Protein AF-A0A932DBY6-F1 (afdb_monomer_lite)

Radius of gyration: 24.96 Å; chains: 1; bounding box: 79×34×52 Å

Secondary structure (DSSP, 8-state):
--SHHHHHHHHHHHHHHHHHHHHTTSS----------EEEEEETTS-EEEEETT---SS-TTT--S-EEEEEEEEPPSS-SSTTSPPP---EEEEE--SS---B-TTT-PBP-EEEPPPHHHHHHTTPEE--HHHHS--

Sequence (139 aa):
MRSKFDFLRLRAVLVVLCGALLAAWLSGCGGGGEKSDANGYLCRNLHKFYTDRSVFADKCPQCGNQDVTYVVGYVCPKKPINPQEPPGCGHVTIGLKSGKLGGLCEKCQRLLTRTEWPTPEALKAWGAVKATKEQVTAK

Structure (mmCIF, N/CA/C/O backbone):
data_AF-A0A932DBY6-F1
#
_entry.id   AF-A0A932DBY6-F1
#
loop_
_atom_site.group_PDB
_atom_site.id
_atom_site.type_symbol
_atom_site.label_atom_id
_atom_site.label_alt_id
_atom_site.label_comp_id
_atom_site.label_asym_id
_atom_site.label_entity_id
_atom_site.label_seq_id
_atom_site.pdbx_PDB_ins_code
_atom_site.Cartn_x
_atom_site.Cartn_y
_atom_site.Cartn_z
_atom_site.occupancy
_atom_site.B_iso_or_equiv
_atom_site.auth_seq_id
_atom_site.auth_comp_id
_atom_site.auth_asym_id
_atom_site.auth_atom_id
_atom_site.pdbx_PDB_model_num
ATOM 1 N N . MET A 1 1 ? 63.323 -24.023 -33.428 1.00 50.66 1 MET A N 1
ATOM 2 C CA . MET A 1 1 ? 62.398 -24.506 -32.373 1.00 50.66 1 MET A CA 1
ATOM 3 C C . MET A 1 1 ? 61.536 -23.353 -31.832 1.00 50.66 1 MET A C 1
ATOM 5 O O . MET A 1 1 ? 61.734 -22.929 -30.704 1.00 50.66 1 MET A O 1
ATOM 9 N N . ARG A 1 2 ? 60.606 -22.798 -32.628 1.00 52.00 2 ARG A N 1
ATOM 10 C CA . ARG A 1 2 ? 59.758 -21.649 -32.215 1.00 52.00 2 ARG A CA 1
ATOM 11 C C . ARG A 1 2 ? 58.243 -21.887 -32.322 1.00 52.00 2 ARG A C 1
ATOM 13 O O . ARG A 1 2 ? 57.484 -21.122 -31.764 1.00 52.00 2 ARG A O 1
ATOM 20 N N . SER A 1 3 ? 57.798 -22.986 -32.937 1.00 53.31 3 SER A N 1
ATOM 21 C CA . SER A 1 3 ? 56.380 -23.171 -33.298 1.00 53.31 3 SER A CA 1
ATOM 22 C C . SER A 1 3 ? 55.484 -23.809 -32.220 1.00 53.31 3 SER A C 1
ATOM 24 O O . SER A 1 3 ? 54.268 -23.830 -32.384 1.00 53.31 3 SER A O 1
ATOM 26 N N . LYS A 1 4 ? 56.044 -24.372 -31.138 1.00 46.97 4 LYS A N 1
ATOM 27 C CA . LYS A 1 4 ? 55.258 -25.103 -30.118 1.00 46.97 4 LYS A CA 1
ATOM 28 C C . LYS A 1 4 ? 54.692 -24.204 -29.009 1.00 46.97 4 LYS A C 1
ATOM 30 O O . LYS A 1 4 ? 53.706 -24.578 -28.382 1.00 46.97 4 LYS A O 1
ATOM 35 N N . PHE A 1 5 ? 55.280 -23.027 -28.782 1.00 47.19 5 PHE A N 1
ATOM 36 C CA . PHE A 1 5 ? 54.857 -22.112 -27.713 1.00 47.19 5 PHE A CA 1
ATOM 37 C C . PHE A 1 5 ? 53.614 -21.284 -28.077 1.00 47.19 5 PHE A C 1
ATOM 39 O O . PHE A 1 5 ? 52.809 -20.985 -27.196 1.00 47.19 5 PHE A O 1
ATOM 46 N N . ASP A 1 6 ? 53.400 -20.989 -29.362 1.00 49.44 6 ASP A N 1
ATOM 47 C CA . ASP A 1 6 ? 52.245 -20.200 -29.812 1.00 49.44 6 ASP A CA 1
ATOM 48 C C . ASP A 1 6 ? 50.932 -21.000 -29.791 1.00 49.44 6 ASP A C 1
ATOM 50 O O . ASP A 1 6 ? 49.883 -20.472 -29.425 1.00 49.44 6 ASP A O 1
ATOM 54 N N . PHE A 1 7 ? 50.990 -22.311 -30.058 1.00 48.31 7 PHE A N 1
ATOM 55 C CA . PHE A 1 7 ? 49.814 -23.191 -30.000 1.00 48.31 7 PHE A CA 1
ATOM 56 C C . PHE A 1 7 ? 49.269 -23.394 -28.577 1.00 48.31 7 PHE A C 1
ATOM 58 O O . PHE A 1 7 ? 48.056 -23.534 -28.404 1.00 48.31 7 PHE A O 1
ATOM 65 N N . LEU A 1 8 ? 50.131 -23.388 -27.551 1.00 50.06 8 LEU A N 1
ATOM 66 C CA . LEU A 1 8 ? 49.680 -23.460 -26.155 1.00 50.06 8 LEU A CA 1
ATOM 67 C C . LEU A 1 8 ? 49.013 -22.157 -25.703 1.00 50.06 8 LEU A C 1
ATOM 69 O O . LEU A 1 8 ? 48.005 -22.201 -24.999 1.00 50.06 8 LEU A O 1
ATOM 73 N N . ARG A 1 9 ? 49.534 -21.003 -26.139 1.00 51.28 9 ARG A N 1
ATOM 74 C CA . ARG A 1 9 ? 48.961 -19.690 -25.808 1.00 51.28 9 ARG A CA 1
ATOM 75 C C . ARG A 1 9 ? 47.590 -19.489 -26.454 1.00 51.28 9 ARG A C 1
ATOM 77 O O . ARG A 1 9 ? 46.679 -19.015 -25.783 1.00 51.28 9 ARG A O 1
ATOM 84 N N . LEU A 1 10 ? 47.403 -19.936 -27.698 1.00 47.25 10 LEU A N 1
ATOM 85 C CA . LEU A 1 10 ? 46.121 -19.823 -28.404 1.00 47.25 10 LEU A CA 1
ATOM 86 C C . LEU A 1 10 ? 45.018 -20.702 -27.782 1.00 47.25 10 LEU A C 1
ATOM 88 O O . LEU A 1 10 ? 43.870 -20.277 -27.674 1.00 47.25 10 LEU A O 1
ATOM 92 N N . ARG A 1 11 ? 45.370 -21.909 -27.312 1.00 50.03 11 ARG A N 1
ATOM 93 C CA . ARG A 1 11 ? 44.438 -22.816 -26.616 1.00 50.03 11 ARG A CA 1
ATOM 94 C C . ARG A 1 11 ? 44.066 -22.317 -25.220 1.00 50.03 11 ARG A C 1
ATOM 96 O O . ARG A 1 11 ? 42.907 -22.424 -24.836 1.00 50.03 11 ARG A O 1
ATOM 103 N N . ALA A 1 12 ? 45.018 -21.737 -24.489 1.00 52.56 12 ALA A N 1
ATOM 104 C CA . ALA A 1 12 ? 44.759 -21.163 -23.171 1.00 52.56 12 ALA A CA 1
ATOM 105 C C . ALA A 1 12 ? 43.804 -19.957 -23.246 1.00 52.56 12 ALA A C 1
ATOM 107 O O . ALA A 1 12 ? 42.874 -19.862 -22.449 1.00 52.56 12 ALA A O 1
ATOM 108 N N . VAL A 1 13 ? 43.972 -19.080 -24.244 1.00 55.31 13 VAL A N 1
ATOM 109 C CA . VAL A 1 13 ? 43.097 -17.909 -24.441 1.00 55.31 13 VAL A CA 1
ATOM 110 C C . VAL A 1 13 ? 41.663 -18.323 -24.796 1.00 55.31 13 VAL A C 1
ATOM 112 O O . VAL A 1 13 ? 40.715 -17.745 -24.266 1.00 55.31 13 VAL A O 1
ATOM 115 N N . LEU A 1 14 ? 41.483 -19.363 -25.620 1.00 53.16 14 LEU A N 1
ATOM 116 C CA . LEU A 1 14 ? 40.151 -19.843 -26.012 1.00 53.16 14 LEU A CA 1
ATOM 117 C C . LEU A 1 14 ? 39.369 -20.467 -24.839 1.00 53.16 14 LEU A C 1
ATOM 119 O O . LEU A 1 14 ? 38.158 -20.277 -24.727 1.00 53.16 14 LEU A O 1
ATOM 123 N N . VAL A 1 15 ? 40.064 -21.184 -23.947 1.00 56.88 15 VAL A N 1
ATOM 124 C CA . VAL A 1 15 ? 39.465 -21.817 -22.757 1.00 56.88 15 VAL A CA 1
ATOM 125 C C . VAL A 1 15 ? 39.056 -20.767 -21.717 1.00 56.88 15 VAL A C 1
ATOM 127 O O . VAL A 1 15 ? 37.978 -20.875 -21.135 1.00 56.88 15 VAL A O 1
ATOM 130 N N . VAL A 1 16 ? 39.858 -19.712 -21.533 1.00 56.94 16 VAL A N 1
ATOM 131 C CA . VAL A 1 16 ? 39.530 -18.603 -20.617 1.00 56.94 16 VAL A CA 1
ATOM 132 C C . VAL A 1 16 ? 38.325 -17.792 -21.120 1.00 56.94 16 VAL A C 1
ATOM 134 O O . VAL A 1 16 ? 37.444 -17.456 -20.330 1.00 56.94 16 VAL A O 1
ATOM 137 N N . LEU A 1 17 ? 38.223 -17.544 -22.432 1.00 52.78 17 LEU A N 1
ATOM 138 C CA . LEU A 1 17 ? 37.077 -16.848 -23.039 1.00 52.78 17 LEU A CA 1
ATOM 139 C C . LEU A 1 17 ? 35.767 -17.651 -22.948 1.00 52.78 17 LEU A C 1
ATOM 141 O O . LEU A 1 17 ? 34.719 -17.073 -22.663 1.00 52.78 17 LEU A O 1
ATOM 145 N N . CYS A 1 18 ? 35.813 -18.976 -23.119 1.00 51.88 18 CYS A N 1
ATOM 146 C CA . CYS A 1 18 ? 34.623 -19.824 -22.971 1.00 51.88 18 CYS A CA 1
ATOM 147 C C . CYS A 1 18 ? 34.161 -19.952 -21.507 1.00 51.88 18 CYS A C 1
ATOM 149 O O . CYS A 1 18 ? 32.959 -19.985 -21.247 1.00 51.88 18 CYS A O 1
ATOM 151 N N . GLY A 1 19 ? 35.091 -19.973 -20.543 1.00 52.41 19 GLY A N 1
ATOM 152 C CA . GLY A 1 19 ? 34.760 -20.006 -19.113 1.00 52.41 19 GLY A CA 1
ATOM 153 C C . GLY A 1 19 ? 34.054 -18.736 -18.620 1.00 52.41 19 GLY A C 1
ATOM 154 O O . GLY A 1 19 ? 33.114 -18.818 -17.831 1.00 52.41 19 GLY A O 1
ATOM 155 N N . ALA A 1 20 ? 34.443 -17.565 -19.134 1.00 54.38 20 ALA A N 1
ATOM 156 C CA . ALA A 1 20 ? 33.825 -16.289 -18.766 1.00 54.38 20 ALA A CA 1
ATOM 157 C C . ALA A 1 20 ? 32.384 -16.139 -19.294 1.00 54.38 20 ALA A C 1
ATOM 159 O O . ALA A 1 20 ? 31.536 -15.553 -18.621 1.00 54.38 20 ALA A O 1
ATOM 160 N N . LEU A 1 21 ? 32.079 -16.709 -20.467 1.00 52.06 21 LEU A N 1
ATOM 161 C CA . LEU A 1 21 ? 30.736 -16.665 -21.059 1.00 52.06 21 LEU A CA 1
ATOM 162 C C . LEU A 1 21 ? 29.727 -17.567 -20.327 1.00 52.06 21 LEU A C 1
ATOM 164 O O . LEU A 1 21 ? 28.555 -17.209 -20.229 1.00 52.06 21 LEU A O 1
ATOM 168 N N . LEU A 1 22 ? 30.172 -18.692 -19.755 1.00 52.00 22 LEU A N 1
ATOM 169 C CA . LEU A 1 22 ? 29.318 -19.595 -18.969 1.00 52.00 22 LEU A CA 1
ATOM 170 C C . LEU A 1 22 ? 29.001 -19.051 -17.566 1.00 52.00 22 LEU A C 1
ATOM 172 O O . LEU A 1 22 ? 27.900 -19.264 -17.060 1.00 52.00 22 LEU A O 1
ATOM 176 N N . ALA A 1 23 ? 29.914 -18.291 -16.953 1.00 53.44 23 ALA A N 1
ATOM 177 C CA . ALA A 1 23 ? 29.688 -17.679 -15.640 1.00 53.44 23 ALA A CA 1
ATOM 178 C C . ALA A 1 23 ? 28.651 -16.536 -15.669 1.00 53.44 23 ALA A C 1
ATOM 180 O O . ALA A 1 23 ? 28.016 -16.257 -14.654 1.00 53.44 23 ALA A O 1
ATOM 181 N N . ALA A 1 24 ? 28.438 -15.905 -16.829 1.00 53.06 24 ALA A N 1
ATOM 182 C CA . ALA A 1 24 ? 27.460 -14.829 -17.001 1.00 53.06 24 ALA A CA 1
ATOM 183 C C . ALA A 1 24 ? 26.001 -15.323 -17.113 1.00 53.06 24 ALA A C 1
ATOM 185 O O . ALA A 1 24 ? 25.076 -14.527 -16.966 1.00 53.06 24 ALA A O 1
ATOM 186 N N . TRP A 1 25 ? 25.776 -16.620 -17.356 1.00 51.16 25 TRP A N 1
ATOM 187 C CA . TRP A 1 25 ? 24.430 -17.194 -17.508 1.00 51.16 25 TRP A CA 1
ATOM 188 C C . TRP A 1 25 ? 23.795 -17.668 -16.192 1.00 51.16 25 TRP A C 1
ATOM 190 O O . TRP A 1 25 ? 22.589 -17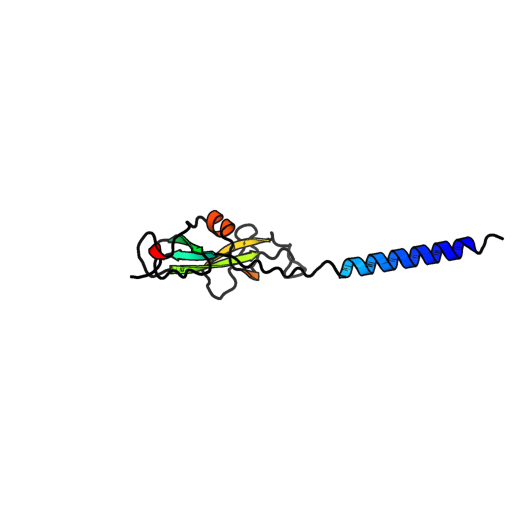.896 -16.148 1.00 51.16 25 TRP A O 1
ATOM 200 N N . LEU A 1 26 ? 24.570 -17.791 -15.108 1.00 51.59 26 LEU A N 1
ATOM 201 C CA . LEU A 1 26 ? 24.076 -18.302 -13.820 1.00 51.59 26 LEU A CA 1
ATOM 202 C C . LEU A 1 26 ? 23.678 -17.202 -12.820 1.00 51.59 26 LEU A C 1
ATOM 204 O O . LEU A 1 26 ? 23.057 -17.487 -11.799 1.00 51.59 26 LEU A O 1
ATOM 208 N N . SER A 1 27 ? 23.971 -15.936 -13.111 1.00 51.41 27 SER A N 1
ATOM 209 C CA . SER A 1 27 ? 23.716 -14.791 -12.226 1.00 51.41 27 SER A CA 1
ATOM 210 C C . SER A 1 27 ? 22.466 -14.023 -12.661 1.00 51.41 27 SER A C 1
ATOM 212 O O . SER A 1 27 ? 22.530 -12.856 -13.041 1.00 51.41 27 SER A O 1
ATOM 214 N N . GLY A 1 28 ? 21.293 -14.664 -12.649 1.00 53.72 28 GLY A N 1
ATOM 215 C CA . GLY A 1 28 ? 20.120 -13.970 -13.184 1.00 53.72 28 GLY A CA 1
ATOM 216 C C . GLY A 1 28 ? 18.749 -14.592 -12.999 1.00 53.72 28 GLY A C 1
ATOM 217 O O . GLY A 1 28 ? 17.939 -14.476 -13.908 1.00 53.72 28 GLY A O 1
ATOM 218 N N . CYS A 1 29 ? 18.431 -15.196 -11.853 1.00 53.69 29 CYS A N 1
ATOM 219 C CA . CYS A 1 29 ? 17.023 -15.398 -11.491 1.00 53.69 29 CYS A CA 1
ATOM 220 C C . CYS A 1 29 ? 16.816 -15.359 -9.973 1.00 53.69 29 CYS A C 1
ATOM 222 O O . CYS A 1 29 ? 16.378 -16.322 -9.351 1.00 53.69 29 CYS A O 1
ATOM 224 N N . GLY A 1 30 ? 17.133 -14.217 -9.360 1.00 46.16 30 GLY A N 1
ATOM 225 C CA . GLY A 1 30 ? 16.684 -13.895 -8.007 1.00 46.16 30 GLY A CA 1
ATOM 226 C C . GLY A 1 30 ? 15.197 -13.556 -8.024 1.00 46.16 30 GLY A C 1
ATOM 227 O O . GLY A 1 30 ? 14.827 -12.387 -7.976 1.00 46.16 30 GLY A O 1
ATOM 228 N N . GLY A 1 31 ? 14.343 -14.575 -8.133 1.00 43.75 31 GLY A N 1
ATOM 229 C CA . GLY A 1 31 ? 12.905 -14.481 -7.878 1.00 43.75 31 GLY A CA 1
ATOM 230 C C . GLY A 1 31 ? 12.636 -14.282 -6.387 1.00 43.75 31 GLY A C 1
ATOM 231 O O . GLY A 1 31 ? 12.011 -15.119 -5.748 1.00 43.75 31 GLY A O 1
ATOM 232 N N . GLY A 1 32 ? 13.165 -13.204 -5.811 1.00 43.81 32 GLY A N 1
ATOM 233 C CA . GLY A 1 32 ? 12.888 -12.799 -4.443 1.00 43.81 32 GLY A CA 1
ATOM 234 C C . GLY A 1 32 ? 11.604 -11.992 -4.426 1.00 43.81 32 GLY A C 1
ATOM 235 O O . GLY A 1 32 ? 11.645 -10.768 -4.478 1.00 43.81 32 GLY A O 1
ATOM 236 N N . GLY A 1 33 ? 10.456 -12.668 -4.403 1.00 49.84 33 GLY A N 1
ATOM 237 C CA . GLY A 1 33 ? 9.237 -12.027 -3.929 1.00 49.84 33 GLY A CA 1
ATOM 238 C C . GLY A 1 33 ? 9.446 -11.722 -2.453 1.00 49.84 33 GLY A C 1
ATOM 239 O O . GLY A 1 33 ? 9.280 -12.618 -1.627 1.00 49.84 33 GLY A O 1
ATOM 240 N N . GLU A 1 34 ? 9.885 -10.504 -2.130 1.00 55.91 34 GLU A N 1
ATOM 241 C CA . GLU A 1 34 ? 9.933 -10.038 -0.748 1.00 55.91 34 GLU A CA 1
ATOM 242 C C . GLU A 1 34 ? 8.550 -10.275 -0.137 1.00 55.91 34 GLU A C 1
ATOM 244 O O . GLU A 1 34 ? 7.524 -9.781 -0.618 1.00 55.91 34 GLU A O 1
ATOM 249 N N . LYS A 1 35 ? 8.508 -11.136 0.881 1.00 64.50 35 LYS A N 1
ATOM 250 C CA . LYS A 1 35 ? 7.295 -11.374 1.652 1.00 64.50 35 LYS A CA 1
ATOM 251 C C . LYS A 1 35 ? 7.057 -10.090 2.432 1.00 64.50 35 LYS A C 1
ATOM 253 O O . LYS A 1 35 ? 7.746 -9.840 3.408 1.00 64.50 35 LYS A O 1
ATOM 258 N N . SER A 1 36 ? 6.148 -9.242 1.962 1.00 77.38 36 SER A N 1
ATOM 259 C CA . SER A 1 36 ? 5.784 -8.060 2.740 1.00 77.38 36 SER A CA 1
ATOM 260 C C . SER A 1 36 ? 5.106 -8.485 4.042 1.00 77.38 36 SER A C 1
ATOM 262 O O . SER A 1 36 ? 4.114 -9.225 4.030 1.00 77.38 36 SER A O 1
ATOM 264 N N . ASP A 1 37 ? 5.624 -7.950 5.145 1.00 88.75 37 ASP A N 1
ATOM 265 C CA . ASP A 1 37 ? 5.146 -8.176 6.507 1.00 88.75 37 ASP A CA 1
ATOM 266 C C . ASP A 1 37 ? 3.968 -7.268 6.899 1.00 88.75 37 ASP A C 1
ATOM 268 O O . ASP A 1 37 ? 3.590 -7.216 8.070 1.00 88.75 37 ASP A O 1
ATOM 272 N N . ALA A 1 38 ? 3.340 -6.581 5.936 1.00 93.69 38 ALA A N 1
ATOM 273 C CA . ALA A 1 38 ? 2.199 -5.709 6.192 1.00 93.69 38 ALA A CA 1
ATOM 274 C C . ALA A 1 38 ? 1.014 -5.923 5.241 1.00 93.69 38 ALA A C 1
ATOM 276 O O . ALA A 1 38 ? 1.154 -6.349 4.092 1.00 93.69 38 ALA A O 1
ATOM 277 N N . ASN A 1 39 ? -0.169 -5.563 5.742 1.00 94.81 39 ASN A N 1
ATOM 278 C CA . ASN A 1 39 ? -1.380 -5.355 4.955 1.00 94.81 39 ASN A CA 1
ATOM 279 C C . ASN A 1 39 ? -1.712 -3.859 4.953 1.00 94.81 39 ASN A C 1
ATOM 281 O O . ASN A 1 39 ? -1.806 -3.252 6.017 1.00 94.81 39 ASN A O 1
ATOM 285 N N . GLY A 1 40 ? -1.900 -3.263 3.777 1.00 95.94 40 GLY A N 1
ATOM 286 C CA . GLY A 1 40 ? -2.321 -1.868 3.644 1.00 95.94 40 GLY A CA 1
ATOM 287 C C . GLY A 1 40 ? -3.816 -1.742 3.367 1.00 95.94 40 GLY A C 1
ATOM 288 O O . GLY A 1 40 ? -4.382 -2.564 2.643 1.00 95.94 40 GLY A O 1
ATOM 289 N N . TYR A 1 41 ? -4.422 -0.661 3.857 1.00 96.44 41 TYR A N 1
ATOM 290 C CA . TYR A 1 41 ? -5.846 -0.377 3.703 1.00 96.44 41 TYR A CA 1
ATOM 291 C C . TYR A 1 41 ? -6.120 1.096 3.387 1.00 96.44 41 TYR A C 1
ATOM 293 O O . TYR A 1 41 ? -5.426 2.001 3.865 1.00 96.44 41 TYR A O 1
ATOM 301 N N . LEU A 1 42 ? -7.190 1.326 2.626 1.00 96.25 42 LEU A N 1
ATOM 302 C CA . LEU A 1 42 ? -7.837 2.622 2.457 1.00 96.25 42 LEU A CA 1
ATOM 303 C C . LEU A 1 42 ? -9.262 2.542 3.008 1.00 96.25 42 LEU A C 1
ATOM 305 O O . LEU A 1 42 ? -10.055 1.709 2.574 1.00 96.25 42 LEU A O 1
ATOM 309 N N . CYS A 1 43 ? -9.591 3.413 3.955 1.00 95.94 43 CYS A N 1
ATOM 310 C CA . CYS A 1 43 ? -10.965 3.617 4.398 1.00 95.94 43 CYS A CA 1
ATOM 311 C C . CYS A 1 43 ? -11.728 4.489 3.392 1.00 95.94 43 CYS A C 1
ATOM 313 O O . CYS A 1 43 ? -11.141 5.388 2.790 1.00 95.94 43 CYS A O 1
ATOM 315 N N . ARG A 1 44 ? -13.052 4.316 3.289 1.00 92.56 44 ARG A N 1
ATOM 316 C CA . ARG A 1 44 ? -13.940 5.217 2.530 1.00 92.56 44 ARG A CA 1
ATOM 317 C C . ARG A 1 44 ? -13.742 6.708 2.841 1.00 92.56 44 ARG A C 1
ATOM 319 O O . ARG A 1 44 ? -13.828 7.530 1.936 1.00 92.56 44 ARG A O 1
ATOM 326 N N . ASN A 1 45 ? -13.415 7.057 4.088 1.00 93.44 45 ASN A N 1
ATOM 327 C CA . ASN A 1 45 ? -13.113 8.435 4.507 1.00 93.44 45 ASN A CA 1
ATOM 328 C C . ASN A 1 45 ? -11.678 8.881 4.158 1.00 93.44 45 ASN A C 1
ATOM 330 O O . ASN A 1 4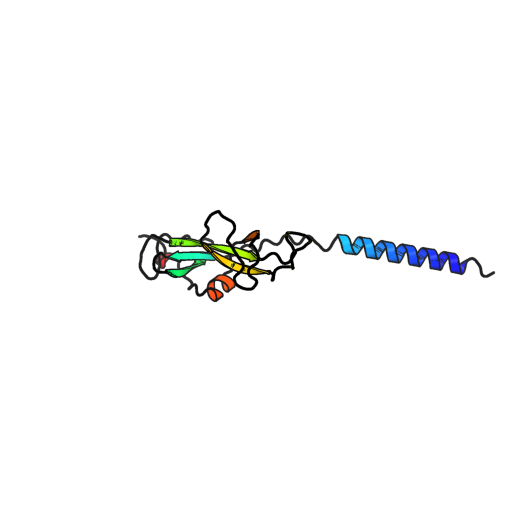5 ? -11.154 9.820 4.746 1.00 93.44 45 ASN A O 1
ATOM 334 N N . LEU A 1 46 ? -11.020 8.183 3.228 1.00 92.38 46 LEU A N 1
ATOM 335 C CA . LEU A 1 46 ? -9.667 8.446 2.732 1.00 92.38 46 LEU A CA 1
ATOM 336 C C . LEU A 1 46 ? -8.549 8.305 3.779 1.00 92.38 46 LEU A C 1
ATOM 338 O O . LEU A 1 46 ? -7.399 8.659 3.513 1.00 92.38 46 LEU A O 1
ATOM 342 N N . HIS A 1 47 ? -8.847 7.728 4.946 1.00 96.38 47 HIS A N 1
ATOM 343 C CA . HIS A 1 47 ? -7.831 7.359 5.928 1.00 96.38 47 HIS A CA 1
ATOM 344 C C . HIS A 1 47 ? -7.014 6.165 5.439 1.00 96.38 47 HIS A C 1
ATOM 346 O O . HIS A 1 47 ? -7.562 5.118 5.083 1.00 96.38 47 HIS A O 1
ATOM 352 N N . LYS A 1 48 ? -5.693 6.324 5.463 1.00 97.44 48 LYS A N 1
ATOM 353 C CA . LYS A 1 48 ? -4.717 5.318 5.055 1.00 97.44 48 LYS A CA 1
ATOM 354 C C . LYS A 1 48 ? -4.104 4.693 6.295 1.00 97.44 48 LYS A C 1
ATOM 356 O O . LYS A 1 48 ? -3.607 5.404 7.168 1.00 97.44 48 LYS A O 1
ATOM 361 N N . PHE A 1 49 ? -4.093 3.373 6.367 1.00 97.75 49 PHE A N 1
ATOM 362 C CA . PHE A 1 49 ? -3.478 2.674 7.488 1.00 97.75 49 PHE A CA 1
ATOM 363 C C . PHE A 1 49 ? -2.934 1.318 7.057 1.00 97.75 49 PHE A C 1
ATOM 365 O O . PHE A 1 49 ? -3.251 0.819 5.977 1.00 97.75 49 PHE A O 1
ATOM 372 N N . TYR A 1 50 ? -2.077 0.738 7.887 1.00 97.62 50 TYR A N 1
ATOM 373 C CA . TYR A 1 50 ? -1.554 -0.600 7.666 1.00 97.62 50 TYR A CA 1
ATOM 374 C C . TYR A 1 50 ? -1.444 -1.379 8.968 1.00 97.62 50 TYR A C 1
ATOM 376 O O . TYR A 1 50 ? -1.351 -0.802 10.050 1.00 97.62 50 TYR A O 1
ATOM 384 N N . THR A 1 51 ? -1.446 -2.696 8.852 1.00 97.38 51 THR A N 1
ATOM 385 C CA . THR A 1 51 ? -1.317 -3.635 9.965 1.00 97.38 51 THR A CA 1
ATOM 386 C C . THR A 1 51 ? -0.195 -4.619 9.672 1.00 97.38 51 THR A C 1
ATOM 388 O O . THR A 1 51 ? 0.284 -4.707 8.538 1.00 97.38 51 THR A O 1
ATOM 391 N N . ASP A 1 52 ? 0.220 -5.376 10.685 1.00 95.56 52 ASP A N 1
ATOM 392 C CA . ASP A 1 52 ? 1.077 -6.538 10.461 1.00 95.56 52 ASP A CA 1
ATOM 393 C C . ASP A 1 52 ? 0.362 -7.563 9.564 1.00 95.56 52 ASP A C 1
ATOM 395 O O . ASP A 1 52 ? -0.870 -7.649 9.540 1.00 95.56 52 ASP A O 1
ATOM 399 N N . ARG A 1 53 ? 1.133 -8.370 8.830 1.00 92.88 53 ARG A N 1
ATOM 400 C CA . ARG A 1 53 ? 0.605 -9.308 7.827 1.00 92.88 53 ARG A CA 1
ATOM 401 C C . ARG A 1 53 ? -0.426 -10.298 8.375 1.00 92.88 53 ARG A C 1
ATOM 403 O O . ARG A 1 53 ? -1.315 -10.721 7.639 1.00 92.88 53 ARG A O 1
ATOM 410 N N . SER A 1 54 ? -0.297 -10.674 9.645 1.00 93.75 54 SER A N 1
ATOM 411 C CA . SER A 1 54 ? -1.196 -11.596 10.350 1.00 93.75 54 SER A CA 1
ATOM 412 C C . SER A 1 54 ? -2.496 -10.949 10.836 1.00 93.75 54 SER A C 1
ATOM 414 O O . SER A 1 54 ? -3.398 -11.655 11.283 1.00 93.75 54 SER A O 1
ATOM 416 N N . VAL A 1 55 ? -2.602 -9.621 10.768 1.00 95.19 55 VAL A N 1
ATOM 417 C CA . VAL A 1 55 ? -3.753 -8.858 11.245 1.00 95.19 55 VAL A CA 1
ATOM 418 C C . VAL A 1 55 ? -4.559 -8.373 10.047 1.00 95.19 55 VAL A C 1
ATOM 420 O O . VAL A 1 55 ? -4.067 -7.611 9.208 1.00 95.19 55 VAL A O 1
ATOM 423 N N . PHE A 1 56 ? -5.818 -8.797 9.995 1.00 94.81 56 PHE A N 1
ATOM 424 C CA . PHE A 1 56 ? -6.799 -8.326 9.027 1.00 94.81 56 PHE A CA 1
ATOM 425 C C . PHE A 1 56 ? -7.686 -7.264 9.675 1.00 94.81 56 PHE A C 1
ATOM 427 O O . PHE A 1 56 ? -8.056 -7.393 10.841 1.00 94.81 56 PHE A O 1
ATOM 434 N N . ALA A 1 57 ? -7.954 -6.185 8.945 1.00 95.81 57 ALA A N 1
ATOM 435 C CA . ALA A 1 57 ? -8.759 -5.080 9.443 1.00 95.81 57 ALA A CA 1
ATOM 436 C C . ALA A 1 57 ? -10.229 -5.261 9.055 1.00 95.81 57 ALA A C 1
ATOM 438 O O . ALA A 1 57 ? -10.538 -5.339 7.868 1.00 95.81 57 ALA A O 1
ATOM 439 N N . ASP A 1 58 ? -11.114 -5.249 10.050 1.00 96.00 58 ASP A N 1
ATOM 440 C CA . ASP A 1 58 ? -12.570 -5.252 9.860 1.00 96.00 58 ASP A CA 1
ATOM 441 C C . ASP A 1 58 ? -13.137 -3.829 9.821 1.00 96.00 58 ASP A C 1
ATOM 443 O O . ASP A 1 58 ? -14.227 -3.594 9.307 1.00 96.00 58 ASP A O 1
ATOM 447 N N . LYS A 1 59 ? -12.415 -2.867 10.412 1.00 96.50 59 LYS A N 1
ATOM 448 C CA . LYS A 1 59 ? -12.805 -1.457 10.476 1.00 96.50 59 LYS A CA 1
ATOM 449 C C . LYS A 1 59 ? -11.614 -0.511 10.421 1.00 96.50 59 LYS A C 1
ATOM 451 O O . LYS A 1 59 ? -10.475 -0.863 10.724 1.00 96.50 59 LYS A O 1
ATOM 456 N N . CYS A 1 60 ? -11.903 0.741 10.088 1.00 96.81 60 CYS A N 1
ATOM 457 C CA . CYS A 1 60 ? -10.949 1.832 10.153 1.00 96.81 60 CYS A CA 1
ATOM 458 C C . CYS A 1 60 ? -10.641 2.192 11.619 1.00 96.81 60 CYS A C 1
ATOM 460 O O . CYS A 1 60 ? -11.574 2.475 12.376 1.00 96.81 60 CYS A O 1
ATOM 462 N N . PRO A 1 61 ? -9.359 2.295 12.013 1.00 96.62 61 PRO A N 1
ATOM 463 C CA . PRO A 1 61 ? -8.977 2.623 13.387 1.00 96.62 61 PRO A CA 1
ATOM 464 C C . PRO A 1 61 ? -9.302 4.074 13.779 1.00 96.62 61 PRO A C 1
ATOM 466 O O . PRO A 1 61 ? -9.379 4.382 14.963 1.00 96.62 61 PRO A O 1
ATOM 469 N N . GLN A 1 62 ? -9.487 4.971 12.801 1.00 95.44 62 GLN A N 1
ATOM 470 C CA . GLN A 1 62 ? -9.756 6.392 13.052 1.00 95.44 62 GLN A CA 1
ATOM 471 C C . GLN A 1 62 ? -11.249 6.718 13.147 1.00 95.44 62 GLN A C 1
ATOM 473 O O . GLN A 1 62 ? -11.642 7.510 13.995 1.00 95.44 62 GLN A O 1
ATOM 478 N N . CYS A 1 63 ? -12.081 6.135 12.278 1.00 95.06 63 CYS A N 1
ATOM 479 C CA . CYS A 1 63 ? -13.506 6.481 12.195 1.00 95.06 63 CYS A CA 1
ATOM 480 C C . CYS A 1 63 ? -14.459 5.317 12.500 1.00 95.06 63 CYS A C 1
ATOM 482 O O . CYS A 1 63 ? -15.669 5.516 12.508 1.00 95.06 63 CYS A O 1
ATOM 484 N N . GLY A 1 64 ? -13.949 4.100 12.718 1.00 94.44 64 GLY A N 1
ATOM 485 C CA . GLY A 1 64 ? -14.759 2.920 13.039 1.00 94.44 64 GLY A CA 1
ATOM 486 C C . GLY A 1 64 ? -15.575 2.338 11.880 1.00 94.44 64 GLY A C 1
ATOM 487 O O . GLY A 1 64 ? -16.220 1.311 12.066 1.00 94.44 64 GLY A O 1
ATOM 488 N N . ASN A 1 65 ? -15.542 2.949 10.692 1.00 94.62 65 ASN A N 1
ATOM 489 C CA . ASN A 1 65 ? -16.254 2.454 9.514 1.00 94.62 65 ASN A CA 1
ATOM 490 C C . ASN A 1 65 ? -15.684 1.101 9.052 1.00 94.62 65 ASN A C 1
ATOM 492 O O . ASN A 1 65 ? -14.466 0.943 8.984 1.00 94.62 65 ASN A O 1
ATOM 496 N N . GLN A 1 66 ? -16.562 0.157 8.716 1.00 95.00 66 GLN A N 1
ATOM 497 C CA . GLN A 1 66 ? -16.214 -1.179 8.220 1.00 95.00 66 GLN A CA 1
ATOM 498 C C . GLN A 1 66 ? -15.861 -1.200 6.723 1.00 95.00 66 GLN A C 1
ATOM 500 O O . GLN A 1 66 ? -15.325 -2.179 6.216 1.00 95.00 66 GLN A O 1
ATOM 505 N N . ASP A 1 67 ? -16.124 -0.105 6.009 1.00 93.69 67 ASP A N 1
ATOM 506 C CA . ASP A 1 67 ? -15.769 0.063 4.603 1.00 93.69 67 ASP A CA 1
ATOM 507 C C . ASP A 1 67 ? -14.273 0.401 4.459 1.00 93.69 67 ASP A C 1
ATOM 509 O O . ASP A 1 67 ? -13.850 1.566 4.376 1.00 93.69 67 ASP A O 1
ATOM 513 N N . VAL A 1 68 ? -13.461 -0.657 4.524 1.00 94.38 68 VAL A N 1
ATOM 514 C CA . VAL A 1 68 ? -12.010 -0.641 4.335 1.00 94.38 68 VAL A CA 1
ATOM 515 C C . VAL A 1 68 ? -11.632 -1.561 3.181 1.00 94.38 68 VAL A C 1
ATOM 517 O O . VAL A 1 68 ? -12.065 -2.706 3.096 1.00 94.38 68 VAL A O 1
ATOM 520 N N . THR A 1 69 ? -10.806 -1.061 2.266 1.00 94.56 69 THR A N 1
ATOM 521 C CA . THR A 1 69 ? -10.373 -1.811 1.081 1.00 94.56 69 THR A CA 1
ATOM 522 C C . THR A 1 69 ? -8.868 -2.032 1.116 1.00 94.56 69 THR A C 1
ATOM 524 O O . THR A 1 69 ? -8.109 -1.107 1.406 1.00 94.56 69 THR A O 1
ATOM 527 N N . TYR A 1 70 ? -8.424 -3.244 0.774 1.00 93.88 70 TYR A N 1
ATOM 528 C CA . TYR A 1 70 ? -7.001 -3.553 0.638 1.00 93.88 70 TYR A CA 1
ATOM 529 C C . TYR A 1 70 ? -6.343 -2.712 -0.453 1.00 93.88 70 TYR A C 1
ATOM 531 O O . TYR A 1 70 ? -6.874 -2.562 -1.560 1.00 93.88 70 TYR A O 1
ATOM 539 N N . VAL A 1 71 ? -5.126 -2.263 -0.169 1.00 94.19 71 VAL A N 1
ATOM 540 C CA . VAL A 1 71 ? -4.235 -1.699 -1.180 1.00 94.19 71 VAL A CA 1
ATOM 541 C C . VAL A 1 71 ? -3.105 -2.661 -1.511 1.00 94.19 71 VAL A C 1
ATOM 543 O O . VAL A 1 71 ? -2.670 -3.468 -0.689 1.00 94.19 71 VAL A O 1
ATOM 546 N N . VAL A 1 72 ? -2.634 -2.572 -2.747 1.00 93.06 72 VAL A N 1
ATOM 547 C CA . VAL A 1 72 ? -1.482 -3.312 -3.258 1.00 93.06 72 VAL A CA 1
ATOM 548 C C . VAL A 1 72 ? -0.514 -2.340 -3.925 1.00 93.06 72 VAL A C 1
ATOM 550 O O . VAL A 1 72 ? -0.893 -1.232 -4.309 1.00 93.06 72 VAL A O 1
ATOM 553 N N . GLY A 1 73 ? 0.745 -2.750 -4.047 1.00 91.75 73 GLY A N 1
ATOM 554 C CA . GLY A 1 73 ? 1.731 -2.051 -4.854 1.00 91.75 73 GLY A CA 1
ATOM 555 C C . GLY A 1 73 ? 1.609 -2.487 -6.308 1.00 91.75 73 GLY A C 1
ATOM 556 O O . GLY A 1 73 ? 1.519 -3.677 -6.597 1.00 91.75 73 GLY A O 1
ATOM 557 N N . TYR A 1 74 ? 1.622 -1.536 -7.228 1.00 91.19 74 TYR A N 1
ATOM 558 C CA . TYR A 1 74 ? 1.664 -1.771 -8.662 1.00 91.19 74 TYR A CA 1
ATOM 559 C C . TYR A 1 74 ? 3.017 -1.329 -9.202 1.00 91.19 74 TYR A C 1
ATOM 561 O O . TYR A 1 74 ? 3.418 -0.177 -9.031 1.00 91.19 74 TYR A O 1
ATOM 569 N N . VAL A 1 75 ? 3.730 -2.242 -9.856 1.00 90.25 75 VAL A N 1
ATOM 570 C CA . VAL A 1 75 ? 5.123 -2.007 -10.240 1.00 90.25 75 VAL A CA 1
ATOM 571 C C . VAL A 1 75 ? 5.236 -1.537 -11.679 1.00 90.25 75 VAL A C 1
ATOM 573 O O . VAL A 1 75 ? 4.743 -2.175 -12.618 1.00 90.25 75 VAL A O 1
ATOM 576 N N . CYS A 1 76 ? 5.964 -0.438 -11.846 1.00 91.81 76 CYS A N 1
ATOM 577 C CA . CYS A 1 76 ? 6.393 0.057 -13.138 1.00 91.81 76 CYS A CA 1
ATOM 578 C C . CYS A 1 76 ? 7.540 -0.814 -13.670 1.00 91.81 76 CYS A C 1
ATOM 580 O O . CYS A 1 76 ? 8.575 -0.937 -13.009 1.00 91.81 76 CYS A O 1
ATOM 582 N N . PRO A 1 77 ? 7.398 -1.438 -14.849 1.00 91.38 77 PRO A N 1
ATOM 583 C CA . PRO A 1 77 ? 8.408 -2.357 -15.355 1.00 91.38 77 PRO A CA 1
ATOM 584 C C . PRO A 1 77 ? 9.696 -1.603 -15.709 1.00 91.38 77 PRO A C 1
ATOM 586 O O . PRO A 1 77 ? 9.680 -0.663 -16.494 1.00 91.38 77 PRO A O 1
ATOM 589 N N . LYS A 1 78 ? 10.841 -2.034 -15.162 1.00 92.00 78 LYS A N 1
ATOM 590 C CA . LYS A 1 78 ? 12.157 -1.456 -15.512 1.00 92.00 78 LYS A CA 1
ATOM 591 C C . LYS A 1 78 ? 12.582 -1.761 -16.949 1.00 92.00 78 LYS A C 1
ATOM 593 O O . LYS A 1 78 ? 13.415 -1.060 -17.505 1.00 92.00 78 LYS A O 1
ATOM 598 N N . LYS A 1 79 ? 12.042 -2.827 -17.539 1.00 89.94 79 LYS A N 1
ATOM 599 C CA . LYS A 1 79 ? 12.271 -3.184 -18.940 1.00 89.94 79 LYS A CA 1
ATOM 600 C C . LYS A 1 79 ? 11.075 -2.733 -19.782 1.00 89.94 79 LYS A C 1
ATOM 602 O O . LYS A 1 79 ? 9.959 -2.730 -19.258 1.00 89.94 79 LYS A O 1
ATOM 607 N N . PRO A 1 80 ? 11.283 -2.366 -21.054 1.00 87.25 80 PRO A N 1
ATOM 608 C CA . PRO A 1 80 ? 10.182 -2.114 -21.971 1.00 87.25 80 PRO A CA 1
ATOM 609 C C . PRO A 1 80 ? 9.248 -3.322 -22.055 1.00 87.25 80 PRO A C 1
ATOM 611 O O . PRO A 1 80 ? 9.711 -4.463 -22.056 1.00 87.25 80 PRO A O 1
ATOM 614 N N . ILE A 1 81 ? 7.941 -3.062 -22.118 1.00 84.19 81 ILE A N 1
ATOM 615 C CA . ILE A 1 81 ? 6.940 -4.099 -22.403 1.00 84.19 81 ILE A CA 1
ATOM 616 C C . ILE A 1 81 ? 6.979 -4.404 -23.902 1.00 84.19 81 ILE A C 1
ATOM 618 O O . ILE A 1 81 ? 7.005 -5.566 -24.295 1.00 84.19 81 ILE A O 1
ATOM 622 N N . ASN A 1 82 ? 7.060 -3.350 -24.721 1.00 85.94 82 ASN A N 1
ATOM 623 C CA . ASN A 1 82 ? 7.230 -3.439 -26.165 1.00 85.94 82 ASN A CA 1
ATOM 624 C C . ASN A 1 82 ? 8.610 -2.902 -26.594 1.00 85.94 82 ASN A C 1
ATOM 626 O O . ASN A 1 82 ? 9.098 -1.950 -25.979 1.00 85.94 82 ASN A O 1
ATOM 630 N N . PRO A 1 83 ? 9.231 -3.438 -27.663 1.00 88.19 83 PRO A N 1
ATOM 631 C CA . PRO A 1 83 ? 10.570 -3.027 -28.105 1.00 88.19 83 PRO A CA 1
ATOM 632 C C . PRO A 1 83 ? 10.709 -1.540 -28.460 1.00 88.19 83 PRO A C 1
ATOM 634 O O . PRO A 1 83 ? 11.805 -0.994 -28.391 1.00 88.19 83 PRO A O 1
ATOM 637 N N . GLN A 1 84 ? 9.613 -0.889 -28.854 1.00 90.31 84 GLN A N 1
ATOM 638 C CA . GLN A 1 84 ? 9.582 0.521 -29.256 1.00 90.31 84 GLN A CA 1
ATOM 639 C C . GLN A 1 84 ? 9.377 1.477 -28.076 1.00 90.31 84 GLN A C 1
ATOM 641 O O . GLN A 1 84 ? 9.431 2.692 -28.248 1.00 90.31 84 GLN A O 1
ATOM 646 N N . GLU A 1 85 ? 9.104 0.955 -26.882 1.00 86.25 85 GLU A N 1
ATOM 647 C CA . GLU A 1 85 ? 8.802 1.784 -25.726 1.00 86.25 85 GLU A CA 1
ATOM 648 C C . GLU A 1 85 ? 10.041 2.042 -24.863 1.00 86.25 85 GLU A C 1
ATOM 650 O O . GLU A 1 85 ? 10.905 1.173 -24.720 1.00 86.25 85 GLU A O 1
ATOM 655 N N . PRO A 1 86 ? 10.118 3.205 -24.198 1.00 87.19 86 PRO A N 1
ATOM 656 C CA . PRO A 1 86 ? 11.163 3.444 -23.219 1.00 87.19 86 PRO A CA 1
ATOM 657 C C . PRO A 1 86 ? 11.000 2.526 -21.989 1.00 87.19 86 PRO A C 1
ATOM 659 O O . PRO A 1 86 ? 9.872 2.146 -21.622 1.00 87.19 86 PRO A O 1
ATOM 662 N N . PRO A 1 87 ? 12.114 2.184 -21.311 1.00 89.88 87 PRO A N 1
ATOM 663 C CA . PRO A 1 87 ? 12.069 1.479 -20.035 1.00 89.88 87 PRO A CA 1
ATOM 664 C C . PRO A 1 87 ? 11.322 2.313 -18.987 1.00 89.88 87 PRO A C 1
ATOM 666 O O . PRO A 1 87 ? 11.398 3.541 -18.975 1.00 89.88 87 PRO A O 1
ATOM 669 N N . GLY A 1 88 ? 10.591 1.647 -18.094 1.00 91.19 88 GLY A N 1
ATOM 670 C CA . GLY A 1 88 ? 9.968 2.309 -16.952 1.00 91.19 88 GLY A CA 1
ATOM 671 C C . GLY A 1 88 ? 10.952 2.548 -15.805 1.00 91.19 88 GLY A C 1
ATOM 672 O O . GLY A 1 88 ? 12.093 2.086 -15.807 1.00 91.19 88 GLY A O 1
ATOM 673 N N . CYS A 1 89 ? 10.497 3.268 -14.782 1.00 91.06 89 CYS A N 1
ATOM 674 C CA . CYS A 1 89 ? 11.358 3.730 -13.691 1.00 91.06 89 CYS A CA 1
ATOM 675 C C . CYS A 1 89 ? 11.481 2.753 -12.508 1.00 91.06 89 CYS A C 1
ATOM 677 O O . CYS A 1 89 ? 12.201 3.040 -11.554 1.00 91.06 89 CYS A O 1
ATOM 679 N N . GLY A 1 90 ? 10.782 1.611 -12.521 1.00 89.94 90 GLY A N 1
ATOM 680 C CA . GLY A 1 90 ? 10.816 0.661 -11.401 1.00 89.94 90 GLY A CA 1
ATOM 681 C C . GLY A 1 90 ? 10.051 1.107 -10.154 1.00 89.94 90 GLY A C 1
ATOM 682 O O . GLY A 1 90 ? 10.165 0.458 -9.121 1.00 89.94 90 GLY A O 1
ATOM 683 N N . HIS A 1 91 ? 9.317 2.218 -10.225 1.00 90.25 91 HIS A N 1
ATOM 684 C CA . HIS A 1 91 ? 8.534 2.744 -9.111 1.00 90.25 91 HIS A CA 1
ATOM 685 C C . HIS A 1 91 ? 7.327 1.854 -8.784 1.00 90.25 91 HIS A C 1
ATOM 687 O O . HIS A 1 91 ? 6.724 1.264 -9.682 1.00 90.25 91 HIS A O 1
ATOM 693 N N . VAL A 1 92 ? 6.967 1.815 -7.501 1.00 89.81 92 VAL A N 1
ATOM 694 C CA . VAL A 1 92 ? 5.795 1.114 -6.975 1.00 89.81 92 VAL A CA 1
ATOM 695 C C . VAL A 1 92 ? 4.742 2.146 -6.598 1.00 89.81 92 VAL A C 1
ATOM 697 O O . VAL A 1 92 ? 4.958 2.952 -5.696 1.00 89.81 92 VAL A O 1
ATOM 700 N N . THR A 1 93 ? 3.608 2.108 -7.284 1.00 91.00 93 THR A N 1
ATOM 701 C CA . THR A 1 93 ? 2.449 2.957 -7.004 1.00 91.00 93 THR A CA 1
ATOM 702 C C . THR A 1 93 ? 1.470 2.182 -6.131 1.00 91.00 93 THR A C 1
ATOM 704 O O . THR A 1 93 ? 1.071 1.076 -6.490 1.00 91.00 93 THR A O 1
ATOM 707 N N . ILE A 1 94 ? 1.080 2.733 -4.982 1.00 92.00 94 ILE A N 1
ATOM 708 C CA . ILE A 1 94 ? 0.117 2.083 -4.085 1.00 92.00 94 ILE A CA 1
ATOM 709 C C . ILE A 1 94 ? -1.299 2.486 -4.483 1.00 92.00 94 ILE A C 1
ATOM 711 O O . ILE A 1 94 ? -1.626 3.669 -4.542 1.00 92.00 94 ILE A O 1
ATOM 715 N N . GLY A 1 95 ? -2.154 1.493 -4.713 1.00 90.06 95 GLY A N 1
ATOM 716 C CA . GLY A 1 95 ? -3.545 1.718 -5.085 1.00 90.06 95 GLY A CA 1
ATOM 717 C C . GLY A 1 95 ? -4.471 0.618 -4.591 1.00 90.06 95 GLY A C 1
ATOM 718 O O . GLY A 1 95 ? -4.031 -0.432 -4.121 1.00 90.06 95 GLY A O 1
ATOM 719 N N . LEU A 1 96 ? -5.775 0.859 -4.715 1.00 90.00 96 LEU A N 1
ATOM 720 C CA . LEU A 1 96 ? -6.804 -0.126 -4.389 1.00 90.00 96 LEU A CA 1
ATOM 721 C C . LEU A 1 96 ? -6.585 -1.416 -5.181 1.00 90.00 96 LEU A C 1
ATOM 723 O O . LEU A 1 96 ? -6.261 -1.373 -6.371 1.00 90.00 96 LEU A O 1
ATOM 727 N N . LYS A 1 97 ? -6.805 -2.566 -4.544 1.00 86.25 97 LYS A N 1
ATOM 728 C CA . LYS A 1 97 ? -6.799 -3.867 -5.219 1.00 86.25 97 LYS A CA 1
ATOM 729 C C . LYS A 1 97 ? -8.066 -4.004 -6.076 1.00 86.25 97 LYS A C 1
ATOM 731 O O . LYS A 1 97 ? -9.065 -4.549 -5.626 1.00 86.25 97 LYS A O 1
ATOM 736 N N . SER A 1 98 ? -8.036 -3.498 -7.308 1.00 71.75 98 SER A N 1
ATOM 737 C CA . SER A 1 98 ? -9.214 -3.413 -8.190 1.00 71.75 98 SER A CA 1
ATOM 738 C C . SER A 1 98 ? -9.346 -4.572 -9.189 1.00 71.75 98 SER A C 1
ATOM 740 O O . SER A 1 98 ? -10.220 -4.549 -10.052 1.00 71.75 98 SER A O 1
ATOM 742 N N . GLY A 1 99 ? -8.474 -5.586 -9.120 1.00 63.53 99 GLY A N 1
ATOM 743 C CA . GLY A 1 99 ? -8.470 -6.740 -10.034 1.00 63.53 99 GLY A CA 1
ATOM 744 C C . GLY A 1 99 ? -8.017 -6.427 -11.470 1.00 63.53 99 GLY A C 1
ATOM 745 O O . GLY A 1 99 ? -7.612 -7.336 -12.188 1.00 63.53 99 GLY A O 1
ATOM 746 N N . LYS A 1 100 ? -8.012 -5.153 -11.880 1.00 64.94 100 LYS A N 1
ATOM 747 C CA . LYS A 1 100 ? -7.389 -4.658 -13.115 1.00 64.94 100 LYS A CA 1
ATOM 748 C C . LYS A 1 100 ? -5.986 -4.142 -12.786 1.00 64.94 100 LYS A C 1
ATOM 750 O O . LYS A 1 100 ? -5.804 -3.478 -11.768 1.00 64.94 100 LYS A O 1
ATOM 755 N N . LEU A 1 101 ? -4.994 -4.457 -13.624 1.00 64.12 101 LEU A N 1
ATOM 756 C CA . LEU A 1 101 ? -3.631 -3.936 -13.462 1.00 64.12 101 LEU A CA 1
ATOM 757 C C . LEU A 1 101 ? -3.683 -2.404 -13.378 1.00 64.12 101 LEU A C 1
ATOM 759 O O . LEU A 1 101 ? -4.339 -1.751 -14.191 1.00 64.12 101 LEU A O 1
ATOM 763 N N . GLY A 1 102 ? -3.080 -1.864 -12.319 1.00 64.38 102 GLY A N 1
ATOM 764 C CA . GLY A 1 102 ? -3.344 -0.523 -11.815 1.00 64.38 102 GLY A CA 1
ATOM 765 C C . GLY A 1 102 ? -2.815 0.580 -12.716 1.00 64.38 102 GLY A C 1
ATOM 766 O O . GLY A 1 102 ? -1.785 1.143 -12.419 1.00 64.38 102 GLY A O 1
ATOM 767 N N . GLY A 1 103 ? -3.520 0.925 -13.789 1.00 82.69 103 GLY A N 1
ATOM 768 C CA . GLY A 1 103 ? -3.329 2.183 -14.518 1.00 82.69 103 GLY A CA 1
ATOM 769 C C . GLY A 1 103 ? -1.878 2.533 -14.892 1.00 82.69 103 GLY A C 1
ATOM 770 O O . GLY A 1 103 ? -1.104 1.688 -15.352 1.00 82.69 103 GLY A O 1
ATOM 771 N N . LEU A 1 104 ? -1.543 3.818 -14.741 1.00 89.12 104 LEU A N 1
ATOM 772 C CA . LEU A 1 104 ? -0.252 4.399 -15.106 1.00 89.12 104 LEU A CA 1
ATOM 773 C C . LEU A 1 104 ? 0.592 4.703 -13.865 1.00 89.12 104 LEU A C 1
ATOM 775 O O . LEU A 1 104 ? 0.084 5.114 -12.826 1.00 89.12 104 LEU A O 1
ATOM 779 N N . CYS A 1 105 ? 1.905 4.543 -14.001 1.00 90.19 105 CYS A N 1
ATOM 780 C CA . CYS A 1 105 ? 2.883 4.894 -12.985 1.00 90.19 105 CYS A CA 1
ATOM 781 C C . CYS A 1 105 ? 2.843 6.395 -12.684 1.00 90.19 105 CYS A C 1
ATOM 783 O O . CYS A 1 105 ? 3.043 7.206 -13.586 1.00 90.19 105 CYS A O 1
ATOM 785 N N . GLU A 1 106 ? 2.729 6.766 -11.410 1.00 89.88 106 GLU A N 1
ATOM 786 C CA . GLU A 1 106 ? 2.667 8.172 -10.978 1.00 89.88 106 GLU A CA 1
ATOM 787 C C . GLU A 1 106 ? 3.896 8.997 -11.403 1.00 89.88 106 GLU A C 1
ATOM 789 O O . GLU A 1 106 ? 3.781 10.195 -11.646 1.00 89.88 106 GLU A O 1
ATOM 794 N N . LYS A 1 107 ? 5.069 8.362 -11.554 1.00 90.50 107 LYS A N 1
ATOM 795 C CA . LYS A 1 107 ? 6.329 9.050 -11.892 1.00 90.50 107 LYS A CA 1
ATOM 796 C C . LYS A 1 107 ? 6.620 9.175 -13.384 1.00 90.50 107 LYS A C 1
ATOM 798 O O . LYS A 1 107 ? 7.190 10.172 -13.803 1.00 90.50 107 LYS A O 1
ATOM 803 N N . CYS A 1 108 ? 6.321 8.143 -14.171 1.00 90.94 108 CYS A N 1
ATOM 804 C CA . CYS A 1 108 ? 6.715 8.094 -15.588 1.00 90.94 108 CYS A CA 1
ATOM 805 C C . CYS A 1 108 ? 5.550 7.840 -16.547 1.00 90.94 108 CYS A C 1
ATOM 807 O O . CYS A 1 108 ? 5.776 7.706 -17.744 1.00 90.94 108 CYS A O 1
ATOM 809 N N . GLN A 1 109 ? 4.321 7.746 -16.029 1.00 91.00 109 GLN A N 1
ATOM 810 C CA . GLN A 1 109 ? 3.093 7.562 -16.805 1.00 91.00 109 GLN A CA 1
ATOM 811 C C . GLN A 1 109 ? 3.083 6.297 -17.687 1.00 91.00 109 GLN A C 1
ATOM 813 O O . GLN A 1 109 ? 2.326 6.198 -18.646 1.00 91.00 109 GLN A O 1
ATOM 818 N N . ARG A 1 110 ? 3.913 5.296 -17.365 1.00 89.69 110 ARG A N 1
ATOM 819 C CA . ARG A 1 110 ? 3.950 3.991 -18.047 1.00 89.69 110 ARG A CA 1
ATOM 820 C C . ARG A 1 110 ? 2.959 3.016 -17.425 1.00 89.69 110 ARG A C 1
ATOM 822 O O . ARG A 1 110 ? 2.711 3.083 -16.223 1.00 89.69 110 ARG A O 1
ATOM 829 N N . LEU A 1 111 ? 2.460 2.073 -18.224 1.00 89.12 111 LEU A N 1
ATOM 830 C CA . LEU A 1 111 ? 1.567 1.017 -17.748 1.00 89.12 111 LEU A CA 1
ATOM 831 C C . LEU A 1 111 ? 2.226 0.179 -16.648 1.00 89.12 111 LEU A C 1
ATOM 833 O O . LEU A 1 111 ? 3.380 -0.246 -16.761 1.00 89.12 111 LEU A O 1
ATOM 837 N N . LEU A 1 112 ? 1.469 -0.059 -15.583 1.00 89.75 112 LEU A N 1
ATOM 838 C CA . LEU A 1 112 ? 1.873 -0.917 -14.480 1.00 89.75 112 LEU A CA 1
ATOM 839 C C . LEU A 1 112 ? 1.565 -2.377 -14.831 1.00 89.75 112 LEU A C 1
ATOM 841 O O . LEU A 1 112 ? 0.542 -2.684 -15.437 1.00 89.75 112 LEU A O 1
ATOM 845 N N . THR A 1 113 ? 2.480 -3.287 -14.497 1.00 83.88 113 THR A N 1
ATOM 846 C CA . THR A 1 113 ? 2.487 -4.643 -15.094 1.00 83.88 113 THR A CA 1
ATOM 847 C C . THR A 1 113 ? 2.261 -5.765 -14.100 1.00 83.88 113 THR A C 1
ATOM 849 O O . THR A 1 113 ? 1.664 -6.777 -14.454 1.00 83.88 113 THR A O 1
ATOM 852 N N . ARG A 1 114 ? 2.718 -5.598 -12.854 1.00 84.38 114 ARG A N 1
ATOM 853 C CA . ARG A 1 114 ? 2.545 -6.586 -11.785 1.00 84.38 114 ARG A CA 1
ATOM 854 C C . ARG A 1 114 ? 2.072 -5.932 -10.500 1.00 84.38 114 ARG A C 1
ATOM 856 O O . ARG A 1 114 ? 2.384 -4.771 -10.234 1.00 84.38 114 ARG A O 1
ATOM 863 N N . THR A 1 115 ? 1.367 -6.717 -9.699 1.00 88.31 115 THR A N 1
ATOM 864 C CA . THR A 1 115 ? 1.047 -6.382 -8.315 1.00 88.31 115 THR A CA 1
ATOM 865 C C . THR A 1 115 ? 2.044 -7.036 -7.376 1.00 88.31 115 THR A C 1
ATOM 867 O O . THR A 1 115 ? 2.383 -8.205 -7.553 1.00 88.31 115 THR A O 1
ATOM 870 N N . GLU A 1 116 ? 2.441 -6.321 -6.339 1.00 88.56 116 GLU A N 1
ATOM 871 C CA . GLU A 1 116 ? 3.178 -6.857 -5.204 1.00 88.56 116 GLU A CA 1
ATOM 872 C C . GLU A 1 116 ? 2.540 -6.387 -3.900 1.00 88.56 116 GLU A C 1
ATOM 874 O O . GLU A 1 116 ? 1.771 -5.421 -3.860 1.00 88.56 116 GLU A O 1
ATOM 879 N N . TRP A 1 117 ? 2.829 -7.103 -2.819 1.00 89.56 117 TRP A N 1
ATOM 880 C CA . TRP A 1 117 ? 2.428 -6.648 -1.500 1.00 89.56 117 TRP A CA 1
ATOM 881 C C . TRP A 1 117 ? 3.360 -5.507 -1.082 1.00 89.56 117 TRP A C 1
ATOM 883 O O . TRP A 1 117 ? 4.568 -5.723 -1.040 1.00 89.56 117 TRP A O 1
ATOM 893 N N . PRO A 1 118 ? 2.839 -4.303 -0.802 1.00 90.81 118 PRO A N 1
ATOM 894 C CA . PRO A 1 118 ? 3.686 -3.162 -0.497 1.00 90.81 118 PRO A CA 1
ATOM 895 C C . PRO A 1 118 ? 4.334 -3.342 0.875 1.00 90.81 118 PRO A C 1
ATOM 897 O O . PRO A 1 118 ? 3.693 -3.845 1.798 1.00 90.81 118 PRO A O 1
ATOM 900 N N . THR A 1 119 ? 5.600 -2.951 1.006 1.00 92.19 119 THR A N 1
ATOM 901 C CA . THR A 1 119 ? 6.335 -3.037 2.275 1.00 92.19 119 THR A CA 1
ATOM 902 C C . THR A 1 119 ? 5.811 -2.006 3.289 1.00 92.19 119 THR A C 1
ATOM 904 O O . THR A 1 119 ? 5.171 -1.020 2.891 1.00 92.19 119 THR A O 1
ATOM 907 N N . PRO A 1 120 ? 6.080 -2.176 4.597 1.00 93.44 120 PRO A N 1
ATOM 908 C CA . PRO A 1 120 ? 5.749 -1.168 5.605 1.00 93.44 120 PRO A CA 1
ATOM 909 C C . PRO A 1 120 ? 6.311 0.225 5.275 1.00 93.44 120 PRO A C 1
ATOM 911 O O . PRO A 1 120 ? 5.634 1.233 5.475 1.00 93.44 120 PRO A O 1
ATOM 914 N N . GLU A 1 121 ? 7.523 0.297 4.722 1.00 92.50 121 GLU A N 1
ATOM 915 C CA . GLU A 1 121 ? 8.189 1.547 4.341 1.00 92.50 121 GLU A CA 1
ATOM 916 C C . GLU A 1 121 ? 7.460 2.226 3.182 1.00 92.50 121 GLU A C 1
ATOM 918 O O . GLU A 1 121 ? 7.220 3.434 3.229 1.00 92.50 121 GLU A O 1
ATOM 923 N N . ALA A 1 122 ? 7.059 1.454 2.166 1.00 91.12 122 ALA A N 1
ATOM 924 C CA . ALA A 1 122 ? 6.284 1.965 1.042 1.00 91.12 122 ALA A CA 1
ATOM 925 C C . ALA A 1 122 ? 4.910 2.483 1.500 1.00 91.12 122 ALA A C 1
ATOM 927 O O . ALA A 1 122 ? 4.494 3.574 1.109 1.00 91.12 122 ALA A O 1
ATOM 928 N N . LEU A 1 123 ? 4.228 1.743 2.381 1.00 94.81 123 LEU A N 1
ATOM 929 C CA . LEU A 1 123 ? 2.946 2.152 2.965 1.00 94.81 123 LEU A CA 1
ATOM 930 C C . LEU A 1 123 ? 3.084 3.433 3.792 1.00 94.81 123 LEU A C 1
ATOM 932 O O . LEU A 1 123 ? 2.268 4.346 3.659 1.00 94.81 123 LEU A O 1
ATOM 936 N N . LYS A 1 124 ? 4.150 3.543 4.589 1.00 94.94 124 LYS A N 1
ATOM 937 C CA . LYS A 1 124 ? 4.461 4.757 5.348 1.00 94.94 124 LYS A CA 1
ATOM 938 C C . LYS A 1 124 ? 4.737 5.944 4.421 1.00 94.94 124 LYS A C 1
ATOM 940 O O . LYS A 1 124 ? 4.201 7.023 4.656 1.00 94.94 124 LYS A O 1
ATOM 945 N N . ALA A 1 125 ? 5.507 5.749 3.349 1.00 93.25 125 ALA A N 1
ATOM 946 C CA . ALA A 1 125 ? 5.770 6.784 2.345 1.00 93.25 125 ALA A CA 1
ATOM 947 C C . ALA A 1 125 ? 4.494 7.228 1.604 1.00 93.25 125 ALA A C 1
ATOM 949 O O . ALA A 1 125 ? 4.359 8.395 1.248 1.00 93.25 125 ALA A O 1
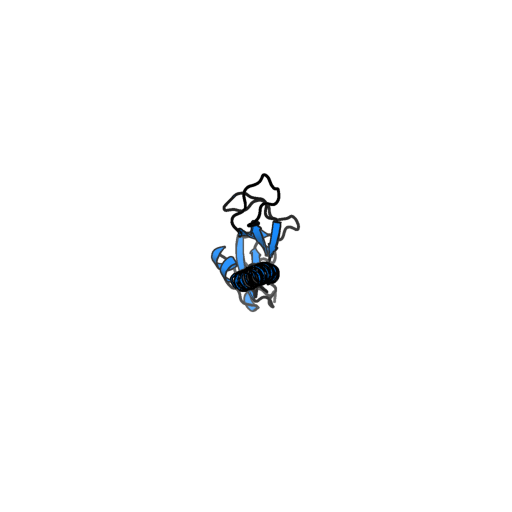ATOM 950 N N . TRP A 1 126 ? 3.526 6.325 1.431 1.00 94.12 126 TRP A N 1
ATOM 951 C CA . TRP A 1 126 ? 2.196 6.633 0.896 1.00 94.12 126 TRP A CA 1
ATOM 952 C C . TRP A 1 126 ? 1.279 7.376 1.889 1.00 94.12 126 TRP A C 1
ATOM 954 O O . TRP A 1 126 ? 0.186 7.823 1.519 1.00 94.12 126 TRP A O 1
ATOM 964 N N . GLY A 1 127 ? 1.726 7.550 3.136 1.00 95.62 127 GLY A N 1
ATOM 965 C CA . GLY A 1 127 ? 1.020 8.268 4.195 1.00 95.62 127 GLY A CA 1
ATOM 966 C C . GLY A 1 127 ? 0.142 7.382 5.078 1.00 95.62 127 GLY A C 1
ATOM 967 O O . GLY A 1 127 ? -0.730 7.903 5.769 1.00 95.62 127 GLY A O 1
ATOM 968 N N . ALA A 1 128 ? 0.324 6.060 5.049 1.00 97.00 128 ALA A N 1
ATOM 969 C CA . ALA A 1 128 ? -0.396 5.159 5.940 1.00 97.00 128 ALA A CA 1
ATOM 970 C C . ALA A 1 128 ? 0.200 5.156 7.355 1.00 97.00 128 ALA A C 1
ATOM 972 O O . ALA A 1 128 ? 1.419 5.138 7.542 1.00 97.00 128 ALA A O 1
ATOM 973 N N . VAL A 1 129 ? -0.676 5.105 8.358 1.00 97.06 129 VAL A N 1
ATOM 974 C CA . VAL A 1 129 ? -0.302 4.977 9.776 1.00 97.06 129 VAL A CA 1
ATOM 975 C C . VAL A 1 129 ? -0.443 3.521 10.229 1.00 97.06 129 VAL A C 1
ATOM 977 O O . VAL A 1 129 ? -1.378 2.833 9.816 1.00 97.06 129 VAL A O 1
ATOM 980 N N . LYS A 1 130 ? 0.476 3.029 11.072 1.00 97.44 130 LYS A N 1
ATOM 981 C CA . LYS A 1 130 ? 0.381 1.668 11.623 1.00 97.44 130 LYS A CA 1
ATOM 982 C C . LYS A 1 130 ? -0.779 1.584 12.614 1.00 97.44 130 LYS A C 1
ATOM 984 O O . LYS A 1 130 ? -0.884 2.440 13.488 1.00 97.44 130 LYS A O 1
ATOM 989 N N . ALA A 1 131 ? -1.594 0.543 12.506 1.00 97.38 131 ALA A N 1
ATOM 990 C CA . ALA A 1 131 ? -2.685 0.242 13.421 1.00 97.38 131 ALA A CA 1
ATOM 991 C C . ALA A 1 131 ? -2.479 -1.125 14.089 1.00 97.38 131 ALA A C 1
ATOM 993 O O . ALA A 1 131 ? -1.928 -2.047 13.480 1.00 97.38 131 ALA A O 1
ATOM 994 N N . THR A 1 132 ? -2.918 -1.253 15.340 1.00 96.81 132 THR A N 1
ATOM 995 C CA . THR A 1 132 ? -2.877 -2.518 16.088 1.00 96.81 132 THR A CA 1
ATOM 996 C C . THR A 1 132 ? -4.119 -3.358 15.809 1.00 96.81 132 THR A C 1
ATOM 998 O O . THR A 1 132 ? -5.128 -2.850 15.314 1.00 96.81 132 THR A O 1
ATOM 1001 N N . LYS A 1 133 ? -4.068 -4.647 16.164 1.00 96.50 133 LYS A N 1
ATOM 1002 C CA . LYS A 1 133 ? -5.201 -5.569 16.027 1.00 96.50 133 LYS A CA 1
ATOM 1003 C C . LYS A 1 133 ? -6.453 -5.032 16.723 1.00 96.50 133 LYS A C 1
ATOM 1005 O O . LYS A 1 133 ? -7.517 -4.986 16.123 1.00 96.50 133 LYS A O 1
ATOM 1010 N N . GLU A 1 134 ? -6.308 -4.538 17.945 1.00 96.12 134 GLU A N 1
ATOM 1011 C CA . GLU A 1 134 ? -7.410 -4.070 18.792 1.00 96.12 134 GLU A CA 1
ATOM 1012 C C . GLU A 1 134 ? -8.135 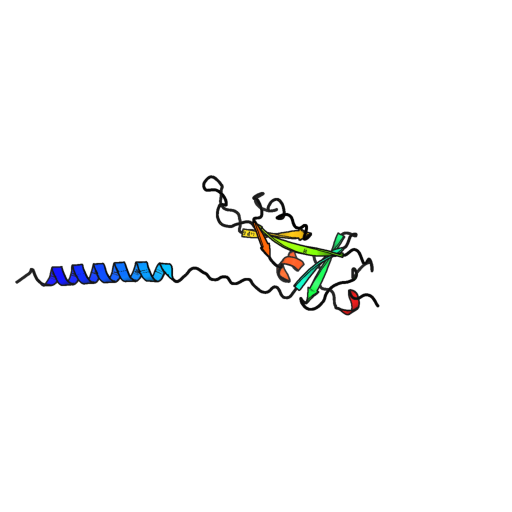-2.862 18.182 1.00 96.12 134 GLU A C 1
ATOM 1014 O O . GLU A 1 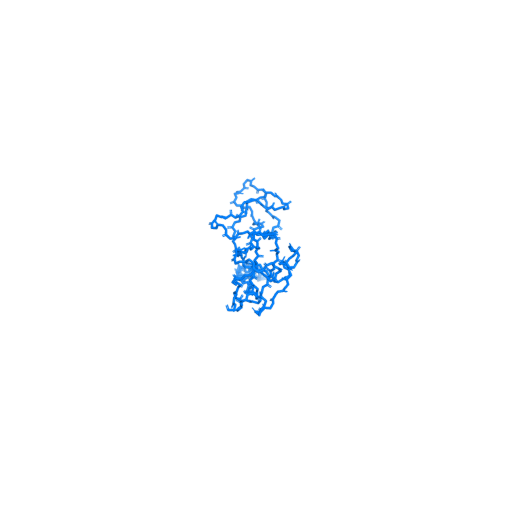134 ? -9.342 -2.690 18.367 1.00 96.12 134 GLU A O 1
ATOM 1019 N N . GLN A 1 135 ? -7.408 -2.024 17.440 1.00 95.69 135 GLN A N 1
ATOM 1020 C CA . GLN A 1 135 ? -7.971 -0.845 16.786 1.00 95.69 135 GLN A CA 1
ATOM 1021 C C . GLN A 1 135 ? -8.802 -1.207 15.548 1.00 95.69 135 GLN A C 1
ATOM 1023 O O . GLN A 1 135 ? -9.736 -0.479 15.208 1.00 95.69 135 GLN A O 1
ATOM 1028 N N . VAL A 1 136 ? -8.474 -2.317 14.881 1.00 96.00 136 VAL A N 1
ATOM 1029 C CA . VAL A 1 136 ? -9.026 -2.670 13.564 1.00 96.00 136 VAL A CA 1
ATOM 1030 C C . VAL A 1 136 ? -9.983 -3.856 13.580 1.00 96.00 136 VAL A C 1
ATOM 1032 O O . VAL A 1 136 ? -10.681 -4.059 12.593 1.00 96.00 136 VAL A O 1
ATOM 1035 N N . THR A 1 137 ? -10.056 -4.620 14.669 1.00 93.38 137 THR A N 1
ATOM 1036 C CA . THR A 1 137 ? -11.040 -5.699 14.816 1.00 93.38 137 THR A CA 1
ATOM 1037 C C . THR A 1 137 ? -12.382 -5.151 15.293 1.00 93.38 137 THR A C 1
ATOM 1039 O O . THR A 1 137 ? -12.446 -4.298 16.194 1.00 93.38 137 THR A O 1
ATOM 1042 N N . ALA A 1 138 ? -13.475 -5.633 14.705 1.00 82.25 138 ALA A N 1
ATOM 1043 C CA . ALA A 1 138 ? -14.799 -5.416 15.279 1.00 82.25 138 ALA A CA 1
ATOM 1044 C C . ALA A 1 138 ? -14.885 -6.136 16.641 1.00 82.25 138 ALA A C 1
ATOM 1046 O O . ALA A 1 138 ? -14.263 -7.180 16.828 1.00 82.25 138 ALA A O 1
ATOM 1047 N N . LYS A 1 139 ? -15.569 -5.522 17.613 1.00 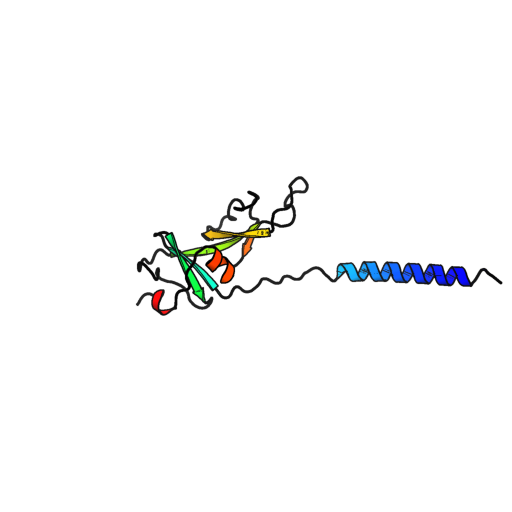68.31 139 LYS A N 1
ATOM 1048 C CA . LYS A 1 139 ? -15.876 -6.181 18.889 1.00 68.31 139 LYS A CA 1
ATOM 1049 C C . LYS A 1 139 ? -17.117 -7.042 18.728 1.00 68.31 139 LYS A C 1
ATOM 1051 O O . LYS A 1 139 ? -17.991 -6.609 17.944 1.00 68.31 139 LYS A O 1
#

Foldseek 3Di:
DPPPVVVVVVVVVVVVVVVVVVVVVPPDDPPPQPPAQKWWKAAPVRATAIEGPVADFCADLPPRHSRIFTKWWFFQAQDDPDPPDHGTDRDTDIDGPPVDRDAADPPPRHGGDDTGHDHPVRSVVVVHYYDYNVSGDDD

pLDDT: mean 80.92, std 18.18, range [43.75, 97.75]